Protein AF-A0A1G9Z2Y7-F1 (afdb_monomer_lite)

Radius of gyration: 22.46 Å; chains: 1; bounding box: 54×20×67 Å

Secondary structure (DSSP, 8-state):
-PPPHHHHHHHHHHHHHHHHHHHHHHHH-TT-HHHHHHHHHHHHHHHHHHHHHHHTT--PPPP------------

pLDDT: mean 77.56, std 14.02, range [46.34, 94.44]

Foldseek 3Di:
DDDDPVSLVVVLVVLVVLLVVLVVVLVVPPPPVVVNVVSVVVSVVSVVVSVVSVVVVDDPPDPPPPPPPPPDDDD

Structure (mmCIF, N/CA/C/O backbone):
data_AF-A0A1G9Z2Y7-F1
#
_entry.id   AF-A0A1G9Z2Y7-F1
#
loop_
_atom_site.group_PDB
_atom_site.id
_atom_site.type_symbol
_atom_site.label_atom_id
_atom_site.label_alt_id
_atom_site.label_comp_id
_atom_site.label_asym_id
_atom_site.label_entity_id
_atom_site.label_seq_id
_atom_site.pdbx_PDB_ins_code
_atom_site.Cartn_x
_atom_site.Cartn_y
_atom_site.Cartn_z
_atom_site.occupancy
_atom_site.B_iso_or_equiv
_atom_site.auth_seq_id
_atom_site.auth_comp_id
_atom_site.auth_asym_id
_atom_site.auth_atom_id
_atom_site.pdbx_PDB_model_num
ATOM 1 N N . MET A 1 1 ? 14.048 11.702 -11.056 1.00 49.53 1 MET A N 1
ATOM 2 C CA . MET A 1 1 ? 15.209 11.086 -10.376 1.00 49.53 1 MET A CA 1
ATOM 3 C C . MET A 1 1 ? 15.084 9.582 -10.584 1.00 49.53 1 MET A C 1
ATOM 5 O O . MET A 1 1 ? 14.035 9.045 -10.253 1.00 49.53 1 MET A O 1
ATOM 9 N N . ILE A 1 2 ? 16.046 8.939 -11.251 1.00 61.72 2 ILE A N 1
ATOM 10 C CA . ILE A 1 2 ? 15.991 7.497 -11.558 1.00 61.72 2 ILE A CA 1
ATOM 11 C C . ILE A 1 2 ? 16.379 6.739 -10.285 1.00 61.72 2 ILE A C 1
ATOM 13 O O . ILE A 1 2 ? 17.465 6.975 -9.762 1.00 61.72 2 ILE A O 1
ATOM 17 N N . LYS A 1 3 ? 15.494 5.876 -9.774 1.00 65.81 3 LYS A N 1
ATOM 18 C CA . LYS A 1 3 ? 15.794 4.999 -8.634 1.00 65.81 3 LYS A CA 1
ATOM 19 C C . LYS A 1 3 ? 16.573 3.779 -9.118 1.00 65.81 3 LYS A C 1
ATOM 21 O O . LYS A 1 3 ? 16.268 3.216 -10.168 1.00 65.81 3 LYS A O 1
ATOM 26 N N . THR A 1 4 ? 17.575 3.368 -8.359 1.00 78.12 4 THR A N 1
ATOM 27 C CA . THR A 1 4 ? 18.341 2.145 -8.605 1.00 78.12 4 THR A CA 1
ATOM 28 C C . THR A 1 4 ? 17.488 0.903 -8.340 1.00 78.12 4 THR A C 1
ATOM 30 O O . THR A 1 4 ? 16.535 0.929 -7.559 1.00 78.12 4 THR A O 1
ATOM 33 N N . GLY A 1 5 ? 17.854 -0.228 -8.952 1.00 75.50 5 GLY A N 1
ATOM 34 C CA . GLY A 1 5 ? 17.142 -1.494 -8.752 1.00 75.50 5 GLY A CA 1
ATOM 35 C C . GLY A 1 5 ? 17.034 -1.906 -7.278 1.00 75.50 5 GLY A C 1
ATOM 36 O O . GLY A 1 5 ? 15.984 -2.395 -6.869 1.00 75.50 5 GLY A O 1
ATOM 37 N N . LEU A 1 6 ? 18.072 -1.647 -6.472 1.00 80.31 6 LEU A N 1
ATOM 38 C CA . LEU A 1 6 ? 18.095 -1.925 -5.032 1.00 80.31 6 LEU A CA 1
ATOM 39 C C . LEU A 1 6 ? 17.125 -1.028 -4.249 1.00 80.31 6 LEU A C 1
ATOM 41 O O . LEU A 1 6 ? 16.402 -1.521 -3.385 1.00 80.31 6 LEU A O 1
ATOM 45 N N . GLU A 1 7 ? 17.062 0.264 -4.575 1.00 79.50 7 GLU A N 1
ATOM 46 C CA . GLU A 1 7 ? 16.119 1.203 -3.950 1.00 79.50 7 GLU A CA 1
ATOM 47 C C . GLU A 1 7 ? 14.668 0.804 -4.218 1.00 79.50 7 GLU A C 1
ATOM 49 O O . GLU A 1 7 ? 13.837 0.881 -3.318 1.00 79.50 7 GLU A O 1
ATOM 54 N N . ILE A 1 8 ? 14.378 0.298 -5.419 1.00 79.19 8 ILE A N 1
ATOM 55 C CA . ILE A 1 8 ? 13.059 -0.242 -5.762 1.00 79.19 8 ILE A CA 1
ATOM 56 C C . ILE A 1 8 ? 12.756 -1.500 -4.918 1.00 79.19 8 ILE A C 1
ATOM 58 O O . ILE A 1 8 ? 11.608 -1.721 -4.553 1.00 79.19 8 ILE A O 1
ATOM 62 N N . VAL A 1 9 ? 13.755 -2.337 -4.562 1.00 82.12 9 VAL A N 1
ATOM 63 C CA . VAL A 1 9 ? 13.511 -3.569 -3.761 1.00 82.12 9 VAL A CA 1
ATOM 64 C C . VAL A 1 9 ? 13.175 -3.148 -2.346 1.00 82.12 9 VAL A C 1
ATOM 66 O O . VAL A 1 9 ? 12.209 -3.629 -1.766 1.00 82.12 9 VAL A O 1
ATOM 69 N N . ARG A 1 10 ? 13.969 -2.218 -1.814 1.00 86.69 10 ARG A N 1
ATOM 70 C CA . ARG A 1 10 ? 13.766 -1.688 -0.475 1.00 86.69 10 ARG A CA 1
ATOM 71 C C . ARG A 1 10 ? 12.397 -1.025 -0.351 1.00 86.69 10 ARG A C 1
ATOM 73 O O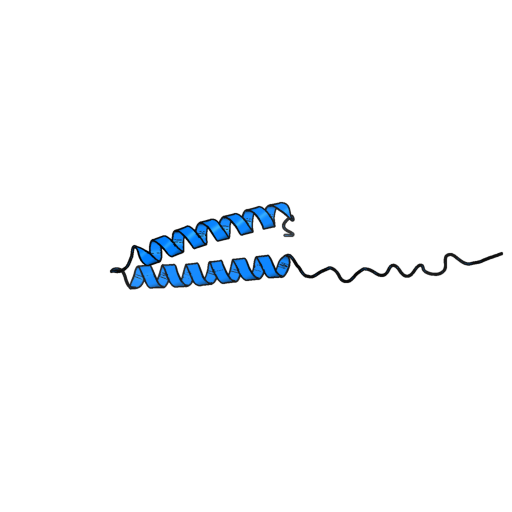 . ARG A 1 10 ? 11.675 -1.318 0.590 1.00 86.69 10 ARG A O 1
ATOM 80 N N . GLN A 1 11 ? 12.019 -0.206 -1.330 1.00 86.00 11 GLN A N 1
ATOM 81 C CA . GLN A 1 11 ? 10.727 0.474 -1.345 1.00 86.00 11 GLN A CA 1
ATOM 82 C C . GLN A 1 11 ? 9.546 -0.502 -1.458 1.00 86.00 11 GLN A C 1
ATOM 84 O O . GLN A 1 11 ? 8.538 -0.303 -0.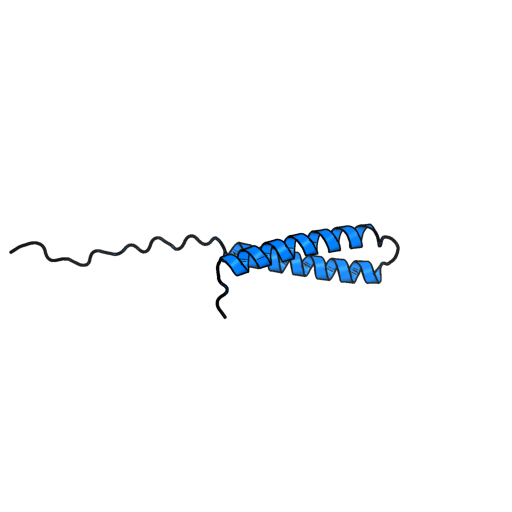791 1.00 86.00 11 GLN A O 1
ATOM 89 N N . HIS A 1 12 ? 9.679 -1.565 -2.258 1.00 88.00 12 HIS A N 1
ATOM 90 C CA . HIS A 1 12 ? 8.672 -2.630 -2.353 1.00 88.00 12 HIS A CA 1
ATOM 91 C C . HIS A 1 12 ? 8.448 -3.295 -0.988 1.00 88.00 12 HIS A C 1
ATOM 93 O O . HIS A 1 12 ? 7.322 -3.319 -0.498 1.00 88.00 12 HIS A O 1
ATOM 99 N N . LYS A 1 13 ? 9.532 -3.682 -0.307 1.00 89.44 13 LYS A N 1
ATOM 100 C CA . LYS A 1 13 ? 9.467 -4.268 1.038 1.00 89.44 13 LYS A CA 1
ATOM 101 C C . LYS A 1 13 ? 8.864 -3.313 2.0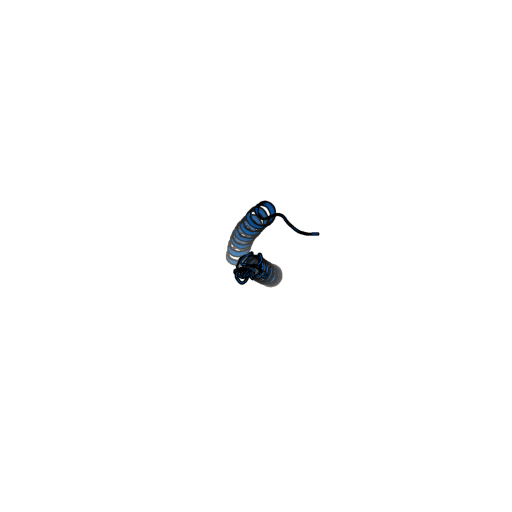77 1.00 89.44 13 LYS A C 1
ATOM 103 O O . LYS A 1 13 ? 8.031 -3.717 2.880 1.00 89.44 13 LYS A O 1
ATOM 108 N N . GLU A 1 14 ? 9.247 -2.036 2.043 1.00 91.69 14 GLU A N 1
ATOM 109 C CA . GLU A 1 14 ? 8.681 -1.002 2.923 1.00 91.69 14 GLU A CA 1
ATOM 110 C C . GLU A 1 14 ? 7.162 -0.833 2.715 1.00 91.69 14 GLU A C 1
ATOM 112 O O . GLU A 1 14 ? 6.430 -0.569 3.671 1.00 91.69 14 GLU A O 1
ATOM 117 N N . TYR A 1 15 ? 6.667 -0.974 1.480 1.00 90.69 15 TYR A N 1
ATOM 118 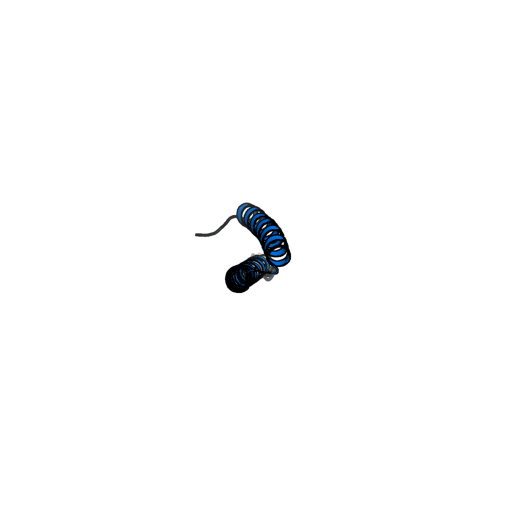C CA . TYR A 1 15 ? 5.233 -0.947 1.189 1.00 90.69 15 TYR A CA 1
ATOM 119 C C . TYR A 1 15 ? 4.512 -2.200 1.685 1.00 90.69 15 TYR A C 1
ATOM 121 O O . TYR A 1 15 ? 3.445 -2.065 2.282 1.00 90.69 15 TYR A O 1
ATOM 129 N N . GLU A 1 16 ? 5.088 -3.391 1.514 1.00 91.88 16 GLU A N 1
ATOM 130 C CA . GLU A 1 16 ? 4.521 -4.631 2.060 1.00 91.88 16 GLU A CA 1
ATOM 131 C C . GLU A 1 16 ? 4.373 -4.568 3.587 1.00 91.88 16 GLU A C 1
ATOM 133 O O . GLU A 1 16 ? 3.303 -4.869 4.121 1.00 91.88 16 GLU A O 1
ATOM 138 N N . GLU A 1 17 ? 5.416 -4.109 4.285 1.00 94.44 17 GLU A N 1
ATOM 139 C CA . GLU A 1 17 ? 5.416 -3.958 5.745 1.00 94.44 17 GLU A CA 1
ATOM 140 C C . GLU A 1 17 ? 4.319 -2.982 6.208 1.00 94.44 17 GLU A C 1
ATOM 142 O O . GLU A 1 17 ? 3.520 -3.311 7.089 1.00 94.44 17 GLU A O 1
ATOM 147 N N . LYS A 1 18 ? 4.204 -1.815 5.559 1.00 92.38 18 LYS A N 1
ATOM 148 C CA . LYS A 1 18 ? 3.165 -0.818 5.877 1.00 92.38 18 LYS A CA 1
ATOM 149 C C . LYS A 1 18 ? 1.753 -1.309 5.575 1.00 92.38 18 LYS A C 1
ATOM 151 O O . LYS A 1 18 ? 0.828 -1.019 6.333 1.00 92.38 18 LYS A O 1
ATOM 156 N N . ILE A 1 19 ? 1.560 -2.044 4.479 1.00 92.94 19 ILE A N 1
ATOM 157 C CA . ILE A 1 19 ? 0.258 -2.631 4.140 1.00 92.94 19 ILE A CA 1
ATOM 158 C C . ILE A 1 19 ? -0.150 -3.650 5.205 1.00 92.94 19 ILE A C 1
ATOM 160 O O . ILE A 1 19 ? -1.320 -3.666 5.598 1.00 92.94 19 ILE A O 1
ATOM 164 N N . ALA A 1 20 ? 0.782 -4.478 5.684 1.00 92.94 20 ALA A N 1
ATOM 165 C CA . ALA A 1 20 ? 0.513 -5.445 6.744 1.00 92.94 20 ALA A CA 1
ATOM 166 C C . ALA A 1 20 ? 0.098 -4.747 8.050 1.00 92.94 20 ALA A C 1
ATOM 168 O O . ALA A 1 20 ? -0.939 -5.087 8.623 1.00 92.94 20 ALA A O 1
ATOM 169 N N . GLU A 1 21 ? 0.844 -3.720 8.467 1.00 92.44 21 GLU A N 1
ATOM 170 C CA . GLU A 1 21 ? 0.546 -2.928 9.667 1.00 92.44 21 GLU A CA 1
ATOM 171 C C . GLU A 1 21 ? -0.830 -2.246 9.590 1.00 92.44 21 GLU A C 1
ATOM 173 O O . GLU A 1 21 ? -1.647 -2.363 10.508 1.00 92.44 21 GLU A O 1
ATOM 178 N N . LEU A 1 22 ? -1.125 -1.573 8.472 1.00 89.00 22 LEU A N 1
ATOM 179 C CA . LEU A 1 22 ? -2.402 -0.884 8.265 1.00 89.00 22 LEU A CA 1
ATOM 180 C C . LEU A 1 22 ? -3.577 -1.860 8.173 1.00 89.00 22 LEU A C 1
ATOM 182 O O . LEU A 1 22 ? -4.657 -1.566 8.685 1.00 89.00 22 LEU A O 1
ATOM 186 N N . SER A 1 23 ? -3.381 -3.025 7.552 1.00 88.94 23 SER A N 1
ATOM 187 C CA . SER A 1 23 ? -4.413 -4.066 7.482 1.00 88.94 23 SER A CA 1
ATOM 188 C C . SER A 1 23 ? -4.785 -4.564 8.878 1.00 88.94 23 SER A C 1
ATOM 190 O O . SER A 1 23 ? -5.969 -4.657 9.200 1.00 88.94 23 SER A O 1
ATOM 192 N N . ASP A 1 24 ? -3.786 -4.813 9.725 1.00 91.12 24 ASP A N 1
ATOM 193 C CA . ASP A 1 24 ? -3.979 -5.222 11.119 1.00 91.12 24 ASP A CA 1
ATOM 194 C C . ASP A 1 24 ? -4.655 -4.108 11.947 1.00 91.12 24 ASP A C 1
ATOM 196 O O . ASP A 1 24 ? -5.617 -4.344 12.682 1.00 91.12 24 ASP A O 1
ATOM 200 N N . ALA A 1 25 ? -4.243 -2.849 11.762 1.00 86.06 25 ALA A N 1
ATOM 201 C CA . ALA A 1 25 ? -4.878 -1.697 12.408 1.00 86.06 25 ALA A CA 1
ATOM 202 C C . ALA A 1 25 ? -6.363 -1.532 12.023 1.00 86.06 25 ALA A C 1
ATOM 204 O O . ALA A 1 25 ? -7.200 -1.286 12.892 1.00 86.06 25 ALA A O 1
ATOM 205 N N . VAL A 1 26 ? -6.715 -1.713 10.744 1.00 86.50 26 VAL A N 1
ATOM 206 C CA . VAL A 1 26 ? -8.107 -1.643 10.256 1.00 86.50 26 VAL A CA 1
ATOM 207 C C . VAL A 1 26 ? -8.992 -2.727 10.876 1.00 86.50 26 VAL A C 1
ATOM 209 O O . VAL A 1 26 ? -10.175 -2.472 11.119 1.00 86.50 26 VAL A O 1
ATOM 212 N N . VAL A 1 27 ? -8.442 -3.921 11.123 1.00 86.31 27 VAL A N 1
ATOM 213 C CA . VAL A 1 27 ? -9.157 -5.021 11.789 1.00 86.31 27 VAL A CA 1
ATOM 214 C C . VAL A 1 27 ? -9.389 -4.697 13.265 1.00 86.31 27 VAL A C 1
ATOM 216 O O . VAL A 1 27 ? -10.503 -4.861 13.750 1.00 86.31 27 VAL A O 1
ATOM 219 N N . ARG A 1 28 ? -8.378 -4.165 13.964 1.00 85.44 28 ARG A N 1
ATOM 220 C CA . ARG A 1 28 ? -8.474 -3.828 15.397 1.00 85.44 28 ARG A CA 1
ATOM 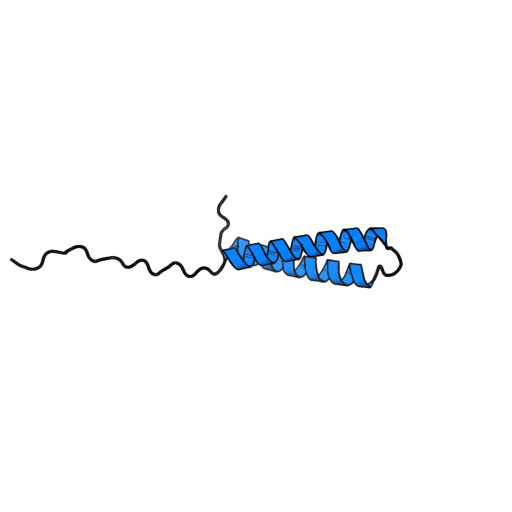221 C C . ARG A 1 28 ? -9.389 -2.641 15.710 1.00 85.44 28 ARG A C 1
ATOM 223 O O . ARG A 1 28 ? -9.905 -2.547 16.818 1.00 85.44 28 ARG A O 1
ATOM 230 N N . LEU A 1 29 ? -9.596 -1.728 14.762 1.00 81.56 29 LEU A N 1
ATOM 231 C CA . LEU A 1 29 ? -10.373 -0.495 14.954 1.00 81.56 29 LEU A CA 1
ATOM 232 C C . LEU A 1 29 ? -11.859 -0.659 14.599 1.00 81.56 29 LEU A C 1
ATOM 234 O O . LEU A 1 29 ? -12.450 0.197 13.938 1.00 81.56 29 LEU A O 1
ATOM 238 N N . GLU A 1 30 ? -12.475 -1.763 15.023 1.00 67.50 30 GLU A N 1
ATOM 239 C CA . GLU A 1 30 ? -13.833 -2.138 14.616 1.00 67.50 30 GLU A CA 1
ATOM 240 C C . GLU A 1 30 ? -14.903 -1.093 14.994 1.00 67.50 30 GLU A C 1
ATOM 242 O O . GLU A 1 30 ? -15.839 -0.886 14.224 1.00 67.50 30 GLU A O 1
ATOM 247 N N . GLU A 1 31 ? -14.698 -0.350 16.088 1.00 74.06 31 GLU A N 1
ATOM 248 C CA . GLU A 1 31 ? -15.633 0.663 16.611 1.00 74.06 31 GLU A CA 1
ATOM 249 C C . GLU A 1 31 ? -15.402 2.098 16.082 1.00 74.06 31 GLU A C 1
ATOM 251 O O . GLU A 1 31 ? -16.257 2.970 16.247 1.00 74.06 31 GLU A O 1
ATOM 256 N N . TYR A 1 32 ? -14.281 2.377 15.402 1.00 75.19 32 TYR A N 1
ATOM 257 C CA . TYR A 1 32 ? -13.906 3.736 14.977 1.00 75.19 32 TYR A CA 1
ATOM 258 C C . TYR A 1 32 ? -14.125 3.951 13.476 1.00 75.19 32 TYR A C 1
ATOM 260 O O . TYR A 1 32 ? -13.181 3.950 12.687 1.00 75.19 32 TYR A O 1
ATOM 268 N N . ASN A 1 33 ? -15.378 4.179 13.072 1.00 78.31 33 ASN A N 1
ATOM 269 C CA . ASN A 1 33 ? -15.772 4.263 11.656 1.00 78.31 33 ASN A CA 1
ATOM 270 C C . ASN A 1 33 ? -14.992 5.304 10.828 1.00 78.31 33 ASN A C 1
ATOM 272 O O . ASN A 1 33 ? -14.614 5.010 9.695 1.00 78.31 33 ASN A O 1
ATOM 276 N N . TYR A 1 34 ? -14.716 6.489 11.382 1.00 82.56 34 TYR A N 1
ATOM 277 C CA . TYR A 1 34 ? -13.962 7.541 10.682 1.00 82.56 34 TYR A CA 1
ATOM 278 C C . TYR A 1 34 ? -12.470 7.205 10.544 1.00 82.56 34 TYR A C 1
ATOM 280 O O . TYR A 1 34 ? -11.894 7.288 9.463 1.00 82.56 34 TYR A O 1
ATOM 288 N N . THR A 1 35 ? -11.833 6.753 11.624 1.00 83.81 35 THR A N 1
ATOM 289 C CA . THR A 1 35 ? -10.425 6.331 11.584 1.00 83.81 35 THR A CA 1
ATOM 290 C C . THR A 1 35 ? -10.243 5.154 10.627 1.00 83.81 35 THR A C 1
ATOM 292 O O . THR A 1 35 ? -9.299 5.118 9.842 1.00 83.81 35 THR A O 1
ATOM 295 N N . LYS A 1 36 ? -11.197 4.218 10.622 1.00 82.81 36 LYS A N 1
ATOM 296 C CA . LYS A 1 36 ? -11.210 3.062 9.727 1.00 82.81 36 LYS A CA 1
ATOM 297 C C . LYS A 1 36 ? -11.356 3.454 8.258 1.00 82.81 36 LYS A C 1
ATOM 299 O O . LYS A 1 36 ? -10.730 2.812 7.418 1.00 82.81 36 LYS A O 1
ATOM 304 N N . SER A 1 37 ? -12.149 4.479 7.926 1.00 87.38 37 SER A N 1
ATOM 305 C CA . SER A 1 37 ? -12.257 4.947 6.538 1.00 87.38 37 SER A CA 1
ATOM 306 C C . SER A 1 37 ? -10.945 5.560 6.055 1.00 87.38 37 SER A C 1
ATOM 308 O O . SER A 1 37 ? -10.461 5.168 5.001 1.00 87.38 37 SER A O 1
ATOM 310 N N . ILE A 1 38 ? -10.306 6.410 6.868 1.00 89.06 38 ILE A N 1
ATOM 311 C CA . ILE A 1 38 ? -9.001 7.002 6.525 1.00 89.06 38 ILE A CA 1
ATOM 312 C C . ILE A 1 38 ? -7.942 5.918 6.318 1.00 89.06 38 ILE A C 1
ATOM 314 O O . ILE A 1 38 ? -7.208 5.946 5.333 1.00 89.06 38 ILE A O 1
ATOM 318 N N . LEU A 1 39 ? -7.869 4.942 7.227 1.00 87.25 39 LEU A N 1
ATOM 319 C CA . LEU A 1 39 ? -6.898 3.855 7.110 1.00 87.25 39 LEU A CA 1
ATOM 320 C C . LEU A 1 39 ? -7.157 2.990 5.874 1.00 87.25 39 LEU A C 1
ATOM 322 O O . LEU A 1 39 ? -6.205 2.551 5.240 1.00 87.25 39 LEU A O 1
ATOM 326 N N . ARG A 1 40 ? -8.421 2.769 5.495 1.00 87.75 40 ARG A N 1
ATOM 327 C CA . ARG A 1 40 ? -8.772 2.068 4.251 1.00 87.75 40 ARG A CA 1
ATOM 328 C C . ARG A 1 40 ? -8.358 2.849 3.009 1.00 87.75 40 ARG A C 1
ATOM 330 O O . ARG A 1 40 ? -7.830 2.236 2.084 1.00 87.75 40 ARG A O 1
ATOM 337 N N . ASP A 1 41 ? -8.561 4.162 3.000 1.00 91.12 41 ASP A N 1
ATOM 338 C CA . ASP A 1 41 ? -8.148 5.020 1.887 1.00 91.12 41 ASP A CA 1
ATOM 339 C C . ASP A 1 41 ? -6.626 4.991 1.719 1.00 91.12 41 ASP A C 1
ATOM 341 O O . ASP A 1 41 ? -6.118 4.828 0.610 1.00 91.12 41 ASP A O 1
ATOM 345 N N . GLU A 1 42 ? -5.887 5.073 2.825 1.00 90.44 42 GLU A N 1
ATOM 346 C CA . GLU A 1 42 ? -4.426 5.029 2.805 1.00 90.44 42 GLU A CA 1
ATOM 347 C C . GLU A 1 42 ? -3.891 3.656 2.380 1.00 90.44 42 GLU A C 1
ATOM 349 O O . GLU A 1 42 ? -2.968 3.558 1.572 1.00 90.44 42 GLU A O 1
ATOM 354 N N . LEU A 1 43 ? -4.533 2.582 2.840 1.00 90.25 43 LEU A N 1
ATOM 355 C CA . LEU A 1 43 ? -4.232 1.215 2.423 1.00 90.25 43 LEU A CA 1
ATOM 356 C C . LEU A 1 43 ? -4.505 1.025 0.919 1.00 90.25 43 LEU A C 1
ATOM 358 O O . LEU A 1 43 ? -3.716 0.390 0.219 1.00 90.25 43 LEU A O 1
ATOM 362 N N . SER A 1 44 ? -5.579 1.623 0.394 1.00 92.00 44 SER A N 1
ATOM 363 C CA . SER A 1 44 ? -5.878 1.611 -1.041 1.00 92.00 44 SER A CA 1
ATOM 364 C C . SER A 1 44 ? -4.806 2.332 -1.860 1.00 92.00 44 SER A C 1
ATOM 366 O O . SER A 1 44 ? -4.415 1.828 -2.912 1.00 92.00 44 SER A O 1
ATOM 368 N N . LYS A 1 45 ? -4.305 3.481 -1.388 1.00 92.62 45 LYS A N 1
ATOM 369 C CA . LYS A 1 45 ? -3.208 4.203 -2.054 1.00 92.62 45 LYS A CA 1
ATOM 370 C C . LYS A 1 45 ? -1.914 3.400 -2.040 1.00 92.62 45 LYS A C 1
ATOM 372 O O . LYS A 1 45 ? -1.311 3.226 -3.088 1.00 92.62 45 LYS A O 1
ATOM 377 N N . LEU A 1 46 ? -1.532 2.843 -0.890 1.00 89.94 46 LEU A N 1
ATOM 378 C CA . LEU A 1 46 ? -0.323 2.023 -0.765 1.00 89.94 46 LEU A CA 1
ATOM 379 C C . LEU A 1 46 ? -0.354 0.793 -1.678 1.00 89.94 46 LEU A C 1
ATOM 381 O O . LEU A 1 46 ? 0.662 0.450 -2.276 1.00 89.94 46 LEU A O 1
ATOM 385 N N . ARG A 1 47 ? -1.519 0.154 -1.836 1.00 91.56 47 ARG A N 1
ATOM 386 C CA . ARG A 1 47 ? -1.696 -0.943 -2.801 1.00 91.56 47 ARG A CA 1
ATOM 387 C C . ARG A 1 47 ? -1.545 -0.478 -4.248 1.00 91.56 47 ARG A C 1
ATOM 389 O O . ARG A 1 47 ? -0.927 -1.184 -5.038 1.00 91.56 47 ARG A O 1
ATOM 396 N N . ALA A 1 48 ? -2.084 0.689 -4.592 1.00 91.69 48 ALA A N 1
ATOM 397 C CA . ALA A 1 48 ? -1.927 1.260 -5.928 1.00 91.69 48 ALA A CA 1
ATOM 398 C C . ALA A 1 48 ? -0.463 1.637 -6.220 1.00 91.69 48 ALA A C 1
ATOM 400 O O . ALA A 1 48 ? 0.041 1.341 -7.301 1.00 91.69 48 ALA A O 1
ATOM 401 N N . ASP A 1 49 ? 0.236 2.219 -5.245 1.00 87.31 49 ASP A N 1
ATOM 402 C CA . ASP A 1 49 ? 1.654 2.569 -5.355 1.00 87.31 49 ASP A CA 1
ATOM 403 C C . ASP A 1 49 ? 2.542 1.325 -5.485 1.00 87.31 49 ASP A C 1
ATOM 405 O O . ASP A 1 49 ? 3.493 1.325 -6.269 1.00 87.31 49 ASP A O 1
ATOM 409 N N . LEU A 1 50 ? 2.223 0.251 -4.752 1.00 86.81 50 LEU A N 1
ATOM 410 C CA . LEU A 1 50 ? 2.903 -1.038 -4.875 1.00 86.81 50 LEU A CA 1
ATOM 411 C C . LEU A 1 50 ? 2.704 -1.639 -6.270 1.00 86.81 50 LEU A C 1
ATOM 413 O O . LEU A 1 50 ? 3.685 -2.011 -6.908 1.00 86.81 50 LEU A O 1
ATOM 417 N N . GLN A 1 51 ? 1.464 -1.652 -6.768 1.00 86.81 51 GLN A N 1
ATOM 418 C CA . GLN A 1 51 ? 1.153 -2.122 -8.119 1.00 86.81 51 GLN A CA 1
ATOM 419 C C . GLN A 1 51 ? 1.919 -1.319 -9.176 1.00 86.81 51 GLN A C 1
ATOM 421 O O . GLN A 1 51 ? 2.543 -1.891 -10.064 1.00 86.81 51 GLN A O 1
ATOM 426 N N . PHE A 1 52 ? 1.943 0.010 -9.054 1.00 85.62 52 PHE A N 1
ATOM 427 C CA . PHE A 1 52 ? 2.705 0.868 -9.960 1.00 85.62 52 PHE A CA 1
ATOM 428 C C . PHE A 1 52 ? 4.210 0.561 -9.910 1.00 85.62 52 PHE A C 1
ATOM 430 O O . PHE A 1 52 ? 4.883 0.521 -10.941 1.00 85.62 52 PHE A O 1
ATOM 437 N N . LEU A 1 53 ? 4.753 0.314 -8.716 1.00 81.31 53 LEU A N 1
ATOM 438 C CA . LEU A 1 53 ? 6.151 -0.073 -8.541 1.00 81.31 53 LEU A CA 1
ATOM 439 C C . LEU A 1 53 ? 6.456 -1.422 -9.213 1.00 81.31 53 LEU A C 1
ATOM 441 O O . LEU A 1 53 ? 7.496 -1.565 -9.856 1.00 81.31 53 LEU A O 1
ATOM 445 N N . GLU A 1 54 ? 5.556 -2.395 -9.109 1.00 81.50 54 GLU A N 1
ATOM 446 C CA . GLU A 1 54 ? 5.675 -3.701 -9.766 1.00 81.50 54 GLU A CA 1
ATOM 447 C C . GLU A 1 54 ? 5.583 -3.585 -11.293 1.00 81.50 54 GLU A C 1
ATOM 449 O O . GLU A 1 54 ? 6.400 -4.179 -12.004 1.00 81.50 54 GLU A O 1
ATOM 454 N N . ASP A 1 55 ? 4.694 -2.725 -11.798 1.00 78.88 55 ASP A N 1
ATOM 455 C CA . ASP A 1 55 ? 4.550 -2.432 -13.227 1.00 78.88 55 ASP A CA 1
ATOM 456 C C . ASP A 1 55 ? 5.826 -1.805 -13.816 1.00 78.88 55 ASP A C 1
ATOM 458 O O . ASP A 1 55 ? 6.192 -2.073 -14.965 1.00 78.88 55 ASP A O 1
ATOM 462 N N . THR A 1 56 ? 6.560 -1.005 -13.029 1.00 72.06 56 THR A N 1
ATOM 463 C CA . THR A 1 56 ? 7.861 -0.463 -13.466 1.00 72.06 56 THR A CA 1
ATOM 464 C C . THR A 1 56 ? 8.966 -1.514 -13.545 1.00 72.06 56 THR A C 1
ATOM 466 O O . THR A 1 56 ? 9.995 -1.271 -14.178 1.00 72.06 56 THR A O 1
ATOM 469 N N . ARG A 1 57 ? 8.782 -2.686 -12.925 1.00 60.75 57 ARG A N 1
ATOM 470 C CA . ARG A 1 57 ? 9.859 -3.654 -12.707 1.00 60.75 57 ARG A CA 1
ATOM 471 C C . ARG A 1 57 ? 9.921 -4.810 -13.696 1.00 60.75 57 ARG A C 1
ATOM 473 O O . ARG A 1 57 ? 10.861 -5.593 -13.613 1.00 60.75 57 ARG A O 1
ATOM 480 N N . PHE A 1 58 ? 8.983 -4.924 -14.633 1.00 55.25 58 PHE A N 1
ATOM 481 C CA . PHE A 1 58 ? 8.908 -6.097 -15.512 1.00 55.25 58 PHE A CA 1
ATOM 482 C C . PHE A 1 58 ? 8.284 -5.825 -16.884 1.00 55.25 58 PHE A C 1
ATOM 484 O O . PHE A 1 58 ? 7.552 -6.662 -17.408 1.00 55.25 58 PHE A O 1
ATOM 491 N N . LYS A 1 59 ? 8.623 -4.715 -17.548 1.00 49.28 59 LYS A N 1
ATOM 492 C CA . LYS A 1 59 ? 8.618 -4.783 -19.015 1.00 49.28 59 LYS A CA 1
ATOM 493 C C . LYS A 1 59 ? 9.949 -5.393 -19.439 1.00 49.28 59 LYS A C 1
ATOM 495 O O . LYS A 1 59 ? 10.967 -4.731 -19.225 1.00 49.28 59 LYS A O 1
ATOM 500 N N . PRO A 1 60 ? 9.988 -6.637 -19.968 1.00 54.09 60 PRO A N 1
ATOM 501 C CA . PRO A 1 60 ? 11.180 -7.088 -20.666 1.00 54.09 60 PRO A CA 1
ATOM 502 C C . PRO A 1 60 ? 11.513 -5.990 -21.670 1.00 54.09 60 PRO A C 1
ATOM 504 O O . PRO A 1 60 ? 10.660 -5.595 -22.465 1.00 54.09 60 PRO A O 1
ATOM 507 N N . LEU A 1 61 ? 12.709 -5.416 -21.551 1.00 57.44 61 LEU A N 1
ATOM 508 C CA . LEU A 1 61 ? 13.241 -4.586 -22.617 1.00 57.44 61 LEU A CA 1
ATOM 509 C C . LEU A 1 61 ? 13.170 -5.461 -23.862 1.00 57.44 61 LEU A C 1
ATOM 511 O O . LEU A 1 61 ? 13.760 -6.546 -23.861 1.00 57.44 61 LEU A O 1
ATOM 515 N N . ASP A 1 62 ? 12.400 -5.031 -24.864 1.00 59.09 62 ASP A N 1
ATOM 516 C CA . ASP A 1 62 ? 12.396 -5.709 -26.152 1.00 59.09 62 ASP A CA 1
ATOM 517 C C . ASP A 1 62 ? 13.859 -5.918 -26.548 1.00 59.09 62 ASP A C 1
ATOM 519 O O . ASP A 1 62 ? 14.665 -4.984 -26.408 1.00 59.09 62 ASP A O 1
ATOM 523 N N . PRO A 1 63 ? 14.247 -7.141 -26.945 1.00 63.62 63 PRO A N 1
ATOM 524 C CA . PRO A 1 63 ? 15.630 -7.425 -27.263 1.00 63.62 63 PRO A CA 1
ATOM 525 C C . PRO A 1 63 ? 16.101 -6.398 -28.289 1.00 63.62 63 PRO A C 1
ATOM 527 O O . PRO A 1 63 ? 15.545 -6.293 -29.382 1.00 63.62 63 PRO A O 1
ATOM 530 N N . ILE A 1 64 ? 17.119 -5.617 -27.920 1.00 62.91 64 ILE A N 1
ATOM 531 C CA . ILE A 1 64 ? 17.768 -4.702 -28.850 1.00 62.91 64 ILE A CA 1
ATOM 532 C C . ILE A 1 64 ? 18.466 -5.594 -29.871 1.00 62.91 64 ILE A C 1
ATOM 534 O O . ILE A 1 64 ? 19.555 -6.115 -29.628 1.00 62.91 64 ILE A O 1
ATOM 538 N N . VAL A 1 65 ? 17.807 -5.816 -31.007 1.00 63.47 65 VAL A N 1
ATOM 539 C CA . VAL A 1 65 ? 18.414 -6.474 -32.157 1.00 63.47 65 VAL A CA 1
ATOM 540 C C . VAL A 1 65 ? 19.456 -5.502 -32.691 1.00 63.47 65 VAL A C 1
ATOM 542 O O . VAL A 1 65 ? 19.144 -4.564 -33.423 1.00 63.47 65 VAL A O 1
ATOM 545 N N . ILE A 1 66 ? 20.712 -5.697 -32.288 1.00 67.38 66 ILE A N 1
ATOM 546 C CA . ILE A 1 66 ? 21.839 -5.043 -32.943 1.00 67.38 66 ILE A CA 1
ATOM 547 C C . ILE A 1 66 ? 21.893 -5.652 -34.340 1.00 67.38 66 ILE A C 1
ATOM 549 O O . ILE A 1 66 ? 22.459 -6.726 -34.545 1.00 67.38 66 ILE A O 1
ATOM 553 N N . HIS A 1 67 ? 21.266 -4.984 -35.307 1.00 60.41 67 HIS A N 1
ATOM 554 C CA . HIS A 1 67 ? 21.549 -5.259 -36.700 1.00 60.41 67 HIS A CA 1
ATOM 555 C C . HIS A 1 67 ? 23.041 -5.006 -36.873 1.00 60.41 67 HIS A C 1
ATOM 557 O O . HIS A 1 67 ? 23.506 -3.872 -36.758 1.00 60.41 67 HIS A O 1
ATOM 563 N N . THR A 1 68 ? 23.806 -6.073 -37.090 1.00 60.72 68 THR A N 1
ATOM 564 C CA . THR A 1 68 ? 25.168 -5.969 -37.590 1.00 60.72 68 THR A CA 1
ATOM 565 C C . THR A 1 68 ? 25.059 -5.286 -38.948 1.00 60.72 68 THR A C 1
ATOM 567 O O . THR A 1 68 ? 24.857 -5.949 -39.965 1.00 60.72 68 THR A O 1
ATOM 570 N N . SER A 1 69 ? 25.094 -3.953 -38.965 1.00 55.28 69 SER A N 1
ATOM 571 C CA . SER A 1 69 ? 25.293 -3.190 -40.187 1.00 55.28 69 SER A CA 1
ATOM 572 C C . SER A 1 69 ? 26.606 -3.675 -40.754 1.00 55.28 69 SER A C 1
ATOM 574 O O . SER A 1 69 ? 27.656 -3.341 -40.216 1.00 55.28 69 SER A O 1
ATOM 576 N N . LEU A 1 70 ? 26.500 -4.534 -41.770 1.00 57.88 70 LEU A N 1
ATOM 577 C CA . LEU A 1 70 ? 27.457 -4.715 -42.851 1.00 57.88 70 LEU A CA 1
ATOM 578 C C . LEU A 1 70 ? 28.892 -4.370 -42.427 1.00 57.88 70 LEU A C 1
ATOM 580 O O . LEU A 1 70 ? 29.486 -3.419 -42.931 1.00 57.88 70 LEU A O 1
ATOM 584 N N . LEU A 1 71 ? 29.462 -5.158 -41.509 1.00 59.19 71 LEU A N 1
ATOM 585 C CA . LEU A 1 71 ? 30.909 -5.337 -41.479 1.00 59.19 71 LEU A CA 1
ATOM 586 C C . LEU A 1 71 ? 31.218 -6.032 -42.800 1.00 59.19 71 LEU A C 1
ATOM 588 O O . LEU A 1 71 ? 31.020 -7.237 -42.949 1.00 59.19 71 LEU A O 1
ATOM 592 N N . GLY A 1 72 ? 31.504 -5.181 -43.789 1.00 57.16 72 GLY A N 1
ATOM 593 C CA . GLY A 1 72 ? 31.546 -5.480 -45.205 1.00 57.16 72 GLY A CA 1
ATOM 594 C C . GLY A 1 72 ? 32.290 -6.772 -45.464 1.00 57.16 72 GLY A C 1
ATOM 595 O O . GLY A 1 72 ? 33.478 -6.901 -45.176 1.00 57.16 72 GLY A O 1
ATOM 596 N N . GLY A 1 73 ? 31.560 -7.737 -46.014 1.00 57.94 73 GLY A N 1
ATOM 597 C CA . GLY A 1 73 ? 32.170 -8.895 -46.623 1.00 57.94 73 GLY A CA 1
ATOM 598 C C . GLY A 1 73 ? 33.082 -8.452 -47.765 1.00 57.94 73 GLY A C 1
ATOM 599 O O . GLY A 1 73 ? 32.646 -7.723 -48.647 1.00 57.94 73 GLY A O 1
ATOM 600 N N . LYS A 1 74 ? 34.309 -8.977 -47.725 1.00 46.34 74 LYS A N 1
ATOM 601 C CA . LYS A 1 74 ? 35.233 -9.224 -48.840 1.00 46.34 74 LYS A CA 1
ATOM 602 C C . LYS A 1 74 ? 35.613 -8.021 -49.719 1.00 46.34 74 LYS A C 1
ATOM 604 O O . LYS A 1 74 ? 34.868 -7.620 -50.607 1.00 46.34 74 LYS A O 1
ATOM 609 N N . SER A 1 75 ? 36.890 -7.653 -49.633 1.00 47.28 75 SER A N 1
ATOM 610 C CA . SER A 1 75 ? 37.820 -7.986 -50.719 1.00 47.28 75 SER A CA 1
ATOM 611 C C . SER A 1 75 ? 39.133 -8.499 -50.150 1.00 47.28 75 SER A C 1
ATOM 613 O O . SER A 1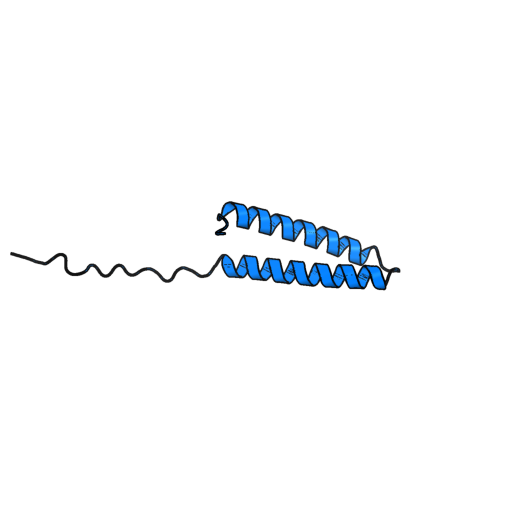 75 ? 39.420 -8.182 -48.976 1.00 47.28 75 SER A O 1
#

Organism: NCBI:txid146817

Sequence (75 aa):
MIKTGLEIVRQHKEYEEKIAELSDAVVRLEEYNYTKSILRDELSKLRADLQFLEDTRFKPLDPIVIHTSLLGGKS